Protein AF-A0A3B8M2S7-F1 (afdb_monomer)

Radius of gyration: 24.71 Å; Cα contacts (8 Å, |Δi|>4): 77; chains: 1; bounding box: 54×37×64 Å

Solvent-accessible surface area (backbone atoms only — not comparable to full-atom values): 6661 Å² total; per-residue (Å²): 116,67,64,63,56,51,67,64,58,81,74,82,88,76,54,38,67,45,58,44,64,54,91,80,30,66,63,49,58,59,29,57,77,68,48,55,74,66,56,46,50,52,54,45,49,41,29,55,69,21,66,50,44,70,66,55,54,34,48,54,35,45,52,45,55,48,60,74,42,44,63,60,49,52,54,48,51,55,41,71,75,31,61,66,65,46,49,53,54,49,50,59,49,50,54,59,50,46,56,58,49,50,57,53,50,50,53,50,27,46,77,70,74,64,44,84,130

Nearest PDB structures (foldseek):
  6mtk-assembly1_A-2  TM=8.872E-01  e=8.584E-06  Elizabethkingia anophelis NUHP1
  3tzl-assembly1_A  TM=9.242E-01  e=2.157E-05  Campylobacter jejuni subsp. jejuni NCTC 11168 = ATCC 700819
  3m5w-assembly1_A  TM=9.282E-01  e=2.593E-05  Campylobacter jejuni subsp. jejuni NCTC 11168 = ATCC 700819
  3m5w-assembly1_B  TM=8.789E-01  e=5.095E-05 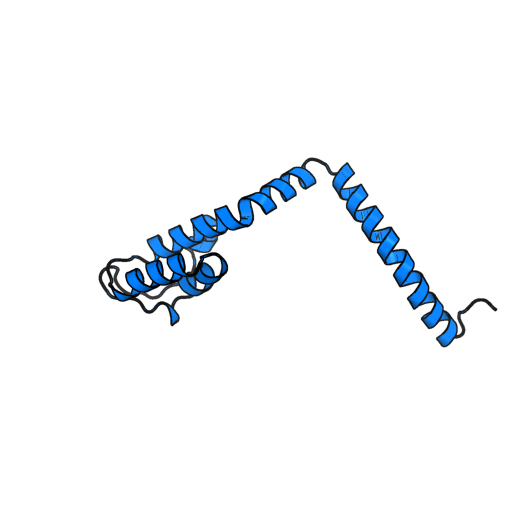 Campylobacter jejuni subsp. jejuni NCTC 11168 = ATCC 700819
  5tew-assembly1_A  TM=8.708E-01  e=7.365E-05  Neisseria gonorrhoeae FA 1090

Secondary structure (DSSP, 8-state):
-HHHHHHT-------SSS---STT-HHHHHHTTTS-HHHHHHHHHHHHHS---HHHHHHHHHHHHHHHTHHHHHHHHHHHH-HHHHHHHHHHHHHHHHHHHHHHHHHHHHHTT-S--

pLDDT: mean 94.92, std 5.66, range [54.41, 98.38]

Foldseek 3Di:
DLLVVLQPQDDDPADQQDAAQLVPDVLSVLQVVQDDPVVNVVVRVDNRRGNHDPNNSSVSSSVSVCVVCVVVVVVVVVCVVPVPVVVVVVVVVVVVVVVVVVVVVQVVCVVVVNHDD

Mean predicted aligned error: 5.01 Å

Sequence (117 aa):
RARKKIMSIKTDSTPVEAPKDPDACSVFDLFKLFANEQEVEELSGRYRAGGLGYGDAKQALFELSQEHFAEARLRREALEADPGRLEEILVAGAERARQKAAEVLGRAKAACGLGAA

Structure (mmCIF, N/CA/C/O backbone):
data_AF-A0A3B8M2S7-F1
#
_entry.id   AF-A0A3B8M2S7-F1
#
loop_
_atom_site.group_PDB
_atom_site.id
_atom_site.type_symbol
_atom_site.label_atom_id
_atom_site.label_alt_id
_atom_site.label_comp_id
_atom_site.label_asym_id
_atom_site.label_entity_id
_atom_site.label_seq_id
_atom_site.pdbx_PDB_ins_code
_atom_site.Cartn_x
_atom_site.Cartn_y
_atom_site.Cartn_z
_atom_site.occupancy
_atom_site.B_iso_or_equiv
_atom_site.auth_seq_id
_atom_site.auth_comp_id
_atom_site.auth_asym_id
_atom_site.auth_atom_id
_atom_site.pdbx_PDB_model_num
ATOM 1 N N . ARG A 1 1 ? 10.887 8.063 3.366 1.00 80.94 1 ARG A N 1
ATOM 2 C CA . ARG A 1 1 ? 11.034 6.6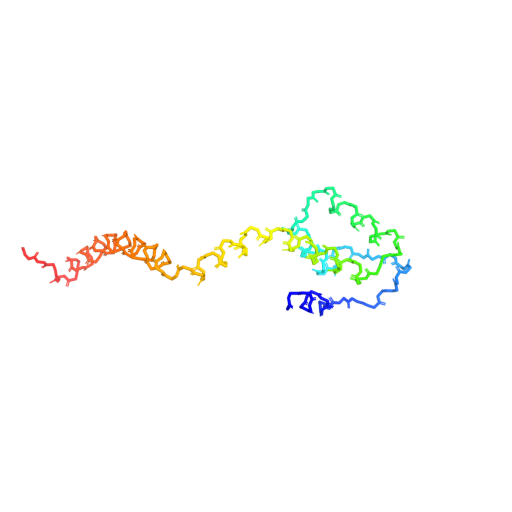63 3.861 1.00 80.94 1 ARG A CA 1
ATOM 3 C C . ARG A 1 1 ? 10.531 5.623 2.848 1.00 80.94 1 ARG A C 1
ATOM 5 O O . ARG A 1 1 ? 11.265 4.675 2.607 1.00 80.94 1 ARG A O 1
ATOM 12 N N . ALA A 1 2 ? 9.352 5.801 2.234 1.00 90.12 2 ALA A N 1
ATOM 13 C CA . ALA A 1 2 ? 8.788 4.863 1.247 1.00 90.12 2 ALA A CA 1
ATOM 14 C C . ALA A 1 2 ? 9.694 4.623 0.022 1.00 90.12 2 ALA A C 1
ATOM 16 O O . ALA A 1 2 ? 10.014 3.475 -0.271 1.00 90.12 2 ALA A O 1
ATOM 17 N N . ARG A 1 3 ? 10.230 5.691 -0.592 1.00 94.94 3 ARG A N 1
ATOM 18 C CA . ARG A 1 3 ? 11.156 5.588 -1.737 1.00 94.94 3 ARG A CA 1
ATOM 19 C C . ARG A 1 3 ? 12.336 4.645 -1.483 1.00 94.94 3 ARG A C 1
ATOM 21 O O . ARG A 1 3 ? 12.607 3.7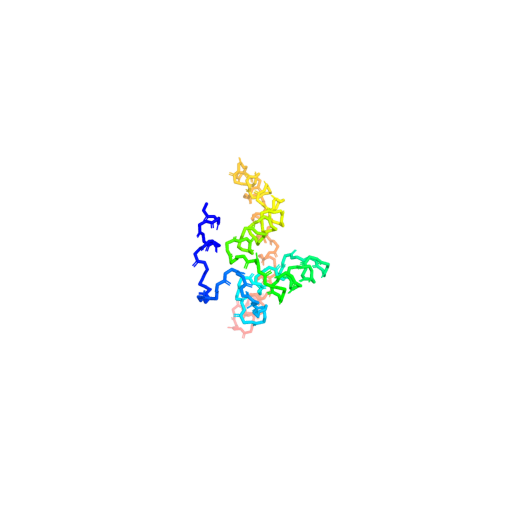72 -2.291 1.00 94.94 3 ARG A O 1
ATOM 28 N N . LYS A 1 4 ? 12.996 4.760 -0.322 1.00 96.69 4 LYS A N 1
ATOM 29 C CA . LYS A 1 4 ? 14.121 3.883 0.057 1.00 96.69 4 LYS A CA 1
ATOM 30 C C . LYS A 1 4 ? 13.710 2.406 0.096 1.00 96.69 4 LYS A C 1
ATOM 32 O O . LYS A 1 4 ? 14.475 1.566 -0.360 1.00 96.69 4 LYS A O 1
ATOM 37 N N . LYS A 1 5 ? 12.516 2.096 0.621 1.00 96.69 5 LYS A N 1
ATOM 38 C CA . LYS A 1 5 ? 12.002 0.718 0.688 1.00 96.69 5 LYS A CA 1
ATOM 39 C C . LYS A 1 5 ? 11.748 0.149 -0.710 1.00 96.69 5 LYS A C 1
ATOM 41 O O . LYS A 1 5 ? 12.210 -0.948 -1.000 1.00 96.69 5 LYS A O 1
ATOM 46 N N . ILE A 1 6 ? 11.092 0.915 -1.580 1.00 96.81 6 ILE A N 1
ATOM 47 C CA . ILE A 1 6 ? 10.810 0.494 -2.960 1.00 96.81 6 ILE A CA 1
ATOM 48 C C . ILE A 1 6 ? 12.109 0.316 -3.757 1.00 96.81 6 ILE A C 1
ATOM 50 O O . ILE A 1 6 ? 12.309 -0.705 -4.410 1.00 96.81 6 ILE A O 1
ATOM 54 N N . MET A 1 7 ? 13.059 1.244 -3.620 1.00 96.69 7 MET A N 1
ATOM 55 C CA . MET A 1 7 ? 14.342 1.143 -4.322 1.00 96.69 7 MET A CA 1
ATOM 56 C C . MET A 1 7 ? 15.165 -0.083 -3.891 1.00 96.69 7 MET A C 1
ATOM 58 O O . MET A 1 7 ? 15.895 -0.649 -4.706 1.00 96.69 7 MET A O 1
ATOM 62 N N . SER A 1 8 ? 14.992 -0.551 -2.648 1.00 96.75 8 SER A N 1
ATOM 63 C CA . SER A 1 8 ? 15.651 -1.754 -2.121 1.00 96.75 8 SER A CA 1
ATOM 64 C C . SER A 1 8 ? 15.019 -3.092 -2.526 1.00 96.75 8 SER A C 1
ATOM 66 O O . SER A 1 8 ? 15.555 -4.131 -2.144 1.00 96.75 8 SER A O 1
ATOM 68 N N . ILE A 1 9 ? 13.907 -3.102 -3.277 1.00 96.50 9 ILE A N 1
ATOM 69 C CA . ILE A 1 9 ? 13.297 -4.355 -3.754 1.00 96.50 9 ILE A CA 1
ATOM 70 C C . ILE A 1 9 ? 14.330 -5.128 -4.582 1.00 96.50 9 ILE A C 1
ATOM 72 O O . ILE A 1 9 ? 14.959 -4.566 -5.482 1.00 96.50 9 ILE A O 1
ATOM 76 N N . LYS A 1 10 ? 14.530 -6.408 -4.259 1.00 95.50 10 LYS A N 1
ATOM 77 C CA . LYS A 1 10 ? 15.462 -7.267 -4.991 1.00 95.50 10 LYS A CA 1
ATOM 78 C C . LYS A 1 10 ? 14.923 -7.530 -6.395 1.00 95.50 10 LYS A C 1
ATOM 80 O O . LYS A 1 10 ? 13.748 -7.834 -6.562 1.00 95.50 10 LYS A O 1
ATOM 85 N N . THR A 1 11 ? 15.803 -7.407 -7.374 1.00 93.56 11 THR A N 1
ATOM 86 C CA . THR A 1 11 ? 15.574 -7.747 -8.779 1.00 93.56 11 THR A CA 1
ATOM 87 C C . THR A 1 11 ? 16.737 -8.614 -9.241 1.00 93.56 11 THR A C 1
ATOM 89 O O . THR A 1 11 ? 17.752 -8.699 -8.542 1.00 93.56 11 THR A O 1
ATOM 92 N N . ASP A 1 12 ? 16.598 -9.275 -10.383 1.00 92.12 12 ASP A N 1
ATOM 93 C CA . ASP A 1 12 ? 17.711 -10.011 -10.975 1.00 92.12 12 ASP A CA 1
ATOM 94 C C . ASP A 1 12 ? 18.765 -9.057 -11.588 1.00 92.12 12 ASP A C 1
ATOM 96 O O . ASP A 1 12 ? 18.699 -7.830 -11.438 1.00 92.12 12 ASP A O 1
ATOM 100 N N . SER A 1 13 ? 19.781 -9.635 -12.233 1.00 91.44 13 SER A N 1
ATOM 101 C CA . SER A 1 13 ? 20.895 -8.915 -12.865 1.00 91.44 13 SER A CA 1
ATOM 102 C C . SER A 1 13 ? 20.736 -8.749 -14.381 1.00 91.44 13 SER A C 1
ATOM 104 O O . SER A 1 13 ? 21.735 -8.593 -15.083 1.00 91.44 13 SER A O 1
ATOM 106 N N . THR A 1 14 ? 19.506 -8.788 -14.899 1.00 92.25 14 THR A N 1
ATOM 107 C CA . THR A 1 14 ? 19.224 -8.587 -16.325 1.00 92.25 14 THR A CA 1
ATOM 108 C C . THR A 1 14 ? 19.666 -7.181 -16.757 1.00 92.25 14 THR A C 1
ATOM 110 O O . THR A 1 14 ? 19.203 -6.197 -16.163 1.00 92.25 14 THR A O 1
ATOM 113 N N . PRO A 1 15 ? 20.538 -7.049 -17.780 1.00 92.56 15 PRO A N 1
ATOM 114 C CA . PRO A 1 15 ? 20.962 -5.755 -18.320 1.00 92.56 15 PRO A CA 1
ATOM 115 C C . PRO A 1 15 ? 19.779 -4.888 -18.761 1.00 92.56 15 PRO A C 1
ATOM 117 O O . PRO A 1 15 ? 18.694 -5.399 -19.038 1.00 92.56 15 PRO A O 1
ATOM 120 N N . VAL A 1 16 ? 19.957 -3.568 -18.837 1.00 92.25 16 VAL A N 1
ATOM 121 C CA . VAL A 1 16 ? 18.868 -2.631 -19.177 1.00 92.25 16 VAL A CA 1
ATOM 122 C C . VAL A 1 16 ? 18.326 -2.912 -20.576 1.00 92.25 16 VAL A C 1
ATOM 124 O O . VAL A 1 16 ? 17.115 -2.988 -20.758 1.00 92.25 16 VAL A O 1
ATOM 127 N N . GLU A 1 17 ? 19.224 -3.142 -21.526 1.00 92.06 17 GLU A N 1
ATOM 128 C CA . GLU A 1 17 ? 18.962 -3.388 -22.944 1.00 92.06 17 GLU A CA 1
ATOM 129 C C . GLU A 1 17 ? 18.239 -4.719 -23.172 1.00 92.06 17 GLU A C 1
ATOM 131 O O . GLU A 1 17 ? 17.493 -4.862 -24.137 1.00 92.06 17 GLU A O 1
ATOM 136 N N . ALA A 1 18 ? 18.436 -5.688 -22.274 1.00 93.19 18 ALA A N 1
ATOM 137 C CA . ALA A 1 18 ? 17.830 -7.003 -22.383 1.00 93.19 18 ALA A CA 1
ATOM 138 C C . ALA A 1 18 ? 16.340 -6.981 -21.971 1.00 93.19 18 ALA A C 1
ATOM 140 O O . ALA A 1 18 ? 15.982 -6.324 -20.977 1.00 93.19 18 ALA A O 1
ATOM 141 N N . PRO A 1 19 ? 15.479 -7.729 -22.691 1.00 94.12 19 PRO A N 1
ATOM 142 C CA . PRO A 1 19 ? 14.105 -7.994 -22.280 1.00 94.12 19 PRO A CA 1
ATOM 143 C C . PRO A 1 19 ? 14.028 -8.561 -20.864 1.00 94.12 19 PRO A C 1
ATOM 145 O O . PRO A 1 19 ? 14.891 -9.329 -20.440 1.00 94.12 19 PRO A O 1
ATOM 148 N N . LYS A 1 20 ? 12.967 -8.200 -20.147 1.00 94.00 20 LYS A N 1
ATOM 149 C CA . LYS A 1 20 ? 12.673 -8.649 -18.784 1.00 94.00 20 LYS A CA 1
ATOM 150 C C . LYS A 1 20 ? 11.344 -9.378 -18.767 1.00 94.00 20 LYS A C 1
ATOM 152 O O . LYS A 1 20 ? 10.434 -9.019 -19.511 1.00 94.00 20 LYS A O 1
ATOM 157 N N . ASP A 1 21 ? 11.232 -10.357 -17.880 1.00 93.75 21 ASP A N 1
ATOM 158 C CA . ASP A 1 21 ? 9.980 -11.060 -17.630 1.00 93.75 21 ASP A CA 1
ATOM 159 C C . ASP A 1 21 ? 9.157 -10.310 -16.561 1.00 93.75 21 ASP A C 1
ATOM 161 O O . ASP A 1 21 ? 9.599 -10.219 -15.408 1.00 93.75 21 ASP A O 1
ATOM 165 N N . PRO A 1 22 ? 7.988 -9.733 -16.912 1.00 92.50 22 PRO A N 1
ATOM 166 C CA . PRO A 1 22 ? 7.103 -9.098 -15.939 1.00 92.50 22 PRO A CA 1
ATOM 167 C C . PRO A 1 22 ? 6.590 -10.083 -14.880 1.00 92.50 22 PRO A C 1
ATOM 169 O O . PRO A 1 22 ? 6.417 -9.687 -13.728 1.00 92.50 22 PRO A O 1
ATOM 172 N N . ASP A 1 23 ? 6.391 -11.354 -15.240 1.00 91.94 23 ASP A N 1
ATOM 173 C CA . ASP A 1 23 ? 5.787 -12.368 -14.365 1.00 91.94 23 ASP A CA 1
ATOM 174 C C . ASP A 1 23 ? 6.787 -12.928 -13.339 1.00 91.94 23 ASP A C 1
ATOM 176 O O . ASP A 1 23 ? 6.393 -13.478 -12.312 1.00 91.94 23 ASP A O 1
ATOM 180 N N . ALA A 1 24 ? 8.088 -12.724 -13.566 1.00 92.25 24 ALA A N 1
ATOM 181 C CA . ALA A 1 24 ? 9.153 -13.060 -12.622 1.00 92.25 24 ALA A CA 1
ATOM 182 C C . ALA A 1 24 ? 9.601 -11.866 -11.749 1.00 92.25 24 ALA A C 1
ATOM 184 O O . ALA A 1 24 ? 10.533 -11.992 -10.949 1.00 92.25 24 ALA A O 1
ATOM 185 N N . CYS A 1 25 ? 8.982 -10.686 -11.895 1.00 94.31 25 CYS A N 1
ATOM 186 C CA . CYS A 1 25 ? 9.446 -9.454 -11.261 1.00 94.31 25 CYS A CA 1
ATOM 187 C C . CYS A 1 25 ? 8.518 -8.972 -10.136 1.00 94.31 25 CYS A C 1
ATOM 189 O O . CYS A 1 25 ? 7.478 -8.365 -10.381 1.00 94.31 25 CYS A O 1
ATOM 191 N N . SER A 1 26 ? 8.970 -9.065 -8.880 1.00 95.88 26 SER A N 1
ATOM 192 C CA . SER A 1 26 ? 8.183 -8.583 -7.729 1.00 95.88 26 SER A CA 1
ATOM 193 C C . SER A 1 26 ? 7.881 -7.077 -7.752 1.00 95.88 26 SER A C 1
ATOM 195 O O . SER A 1 26 ? 6.922 -6.630 -7.127 1.00 95.88 26 SER A O 1
ATOM 197 N N . VAL A 1 27 ? 8.688 -6.266 -8.451 1.00 96.94 27 VAL A N 1
ATOM 198 C CA . VAL A 1 27 ? 8.381 -4.835 -8.653 1.00 96.94 27 VAL A CA 1
ATOM 199 C C . VAL A 1 27 ? 7.132 -4.687 -9.519 1.00 96.94 27 VAL A C 1
ATOM 201 O O . VAL A 1 27 ? 6.274 -3.865 -9.207 1.00 96.94 27 VAL A O 1
ATOM 204 N N . PHE A 1 28 ? 7.016 -5.504 -10.567 1.00 96.75 28 PHE A N 1
ATOM 205 C CA . PHE A 1 28 ? 5.864 -5.511 -11.459 1.00 96.75 28 PHE A CA 1
ATOM 206 C C . PHE A 1 28 ? 4.614 -6.066 -10.760 1.00 96.75 28 PHE A C 1
ATOM 208 O O . PHE A 1 28 ? 3.529 -5.510 -10.910 1.00 96.75 28 PHE A O 1
ATOM 215 N N . ASP A 1 29 ? 4.761 -7.083 -9.905 1.00 97.00 29 ASP A N 1
ATOM 216 C CA . ASP A 1 29 ? 3.657 -7.571 -9.065 1.00 97.00 29 ASP A CA 1
ATOM 217 C C . ASP A 1 29 ? 3.069 -6.491 -8.163 1.00 97.00 29 ASP A C 1
ATOM 219 O O . ASP A 1 29 ? 1.853 -6.335 -8.094 1.00 97.00 29 ASP A O 1
ATOM 223 N N . LEU A 1 30 ? 3.927 -5.712 -7.505 1.00 97.31 30 LEU A N 1
ATOM 224 C CA . LEU A 1 30 ? 3.481 -4.601 -6.668 1.00 97.31 30 LEU A CA 1
ATOM 225 C C . LEU A 1 30 ? 2.895 -3.456 -7.495 1.00 97.31 30 LEU A C 1
ATOM 227 O O . LEU A 1 30 ? 1.955 -2.811 -7.044 1.00 97.31 30 LEU A O 1
ATOM 231 N N . PHE A 1 31 ? 3.427 -3.207 -8.692 1.00 97.69 31 PHE A N 1
ATOM 232 C CA . PHE A 1 31 ? 2.914 -2.184 -9.603 1.00 97.69 31 PHE A CA 1
ATOM 233 C C . PHE A 1 31 ? 1.459 -2.461 -10.000 1.00 97.69 31 PHE A C 1
ATOM 235 O O . PHE A 1 31 ? 0.621 -1.568 -9.887 1.00 97.69 31 PHE A O 1
ATOM 242 N N . LYS A 1 32 ? 1.131 -3.717 -10.339 1.00 97.44 32 LYS A N 1
ATOM 243 C CA . LYS A 1 32 ? -0.235 -4.161 -10.683 1.00 97.44 32 LYS A CA 1
ATOM 244 C C . LYS A 1 32 ? -1.280 -3.894 -9.591 1.00 97.44 32 LYS A C 1
ATOM 246 O O . LYS A 1 32 ? -2.463 -3.852 -9.894 1.00 97.44 32 LYS A O 1
ATOM 251 N N . LEU A 1 33 ? -0.874 -3.735 -8.328 1.00 96.81 33 LEU A N 1
ATOM 252 C CA . LEU A 1 33 ? -1.807 -3.445 -7.231 1.00 96.81 33 LEU A CA 1
ATOM 253 C C . LEU A 1 33 ? -2.326 -2.002 -7.247 1.00 96.81 33 LEU A C 1
ATOM 255 O O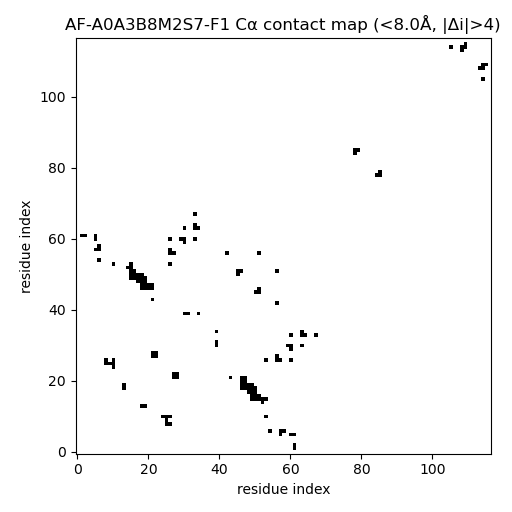 . LEU A 1 33 ? -3.337 -1.719 -6.606 1.00 96.81 33 LEU A O 1
ATOM 259 N N . PHE A 1 34 ? -1.617 -1.095 -7.921 1.00 96.00 34 PHE A N 1
ATOM 260 C CA . PHE A 1 34 ? -1.938 0.334 -7.952 1.00 96.00 34 PHE A CA 1
ATOM 261 C C . PHE A 1 34 ? -2.297 0.826 -9.352 1.00 96.00 34 PHE A C 1
ATOM 263 O O . PHE A 1 34 ? -3.076 1.765 -9.473 1.00 96.00 34 PHE A O 1
ATOM 270 N N . ALA A 1 35 ? -1.707 0.213 -10.376 1.00 97.00 35 ALA A N 1
ATOM 271 C CA . ALA A 1 35 ? -1.857 0.606 -11.764 1.00 97.00 35 ALA A CA 1
ATOM 272 C C . ALA A 1 35 ? -3.192 0.148 -12.368 1.00 97.00 35 ALA A C 1
ATOM 274 O O . ALA A 1 35 ? -3.745 -0.888 -11.989 1.00 97.00 35 ALA A O 1
ATOM 275 N N . ASN A 1 36 ? -3.684 0.904 -13.345 1.00 97.12 36 ASN A N 1
ATOM 276 C CA . ASN A 1 36 ? -4.804 0.500 -14.188 1.00 97.12 36 ASN A CA 1
ATOM 277 C C . ASN A 1 36 ? -4.353 -0.455 -15.315 1.00 97.12 36 ASN A C 1
ATOM 279 O O . ASN A 1 36 ? -3.161 -0.663 -15.541 1.00 97.12 36 ASN A O 1
ATOM 283 N N . GLU A 1 37 ? -5.308 -1.039 -16.043 1.00 96.75 37 GLU A N 1
ATOM 284 C CA . GLU A 1 37 ? -5.022 -2.022 -17.102 1.00 96.75 37 GLU A CA 1
ATOM 285 C C . GLU A 1 37 ? -4.088 -1.482 -18.197 1.00 96.75 37 GLU A C 1
ATOM 287 O O . GLU A 1 37 ? -3.190 -2.197 -18.640 1.00 96.75 37 GLU A O 1
ATOM 292 N N . GLN A 1 38 ? -4.247 -0.212 -18.586 1.00 97.31 38 GLN A N 1
ATOM 293 C CA . GLN A 1 38 ? -3.424 0.422 -19.621 1.00 97.31 38 GLN A CA 1
ATOM 294 C C . GLN A 1 38 ? -1.981 0.615 -19.144 1.00 97.31 38 GLN A C 1
ATOM 296 O O . GLN A 1 38 ? -1.041 0.291 -19.863 1.00 97.31 38 GLN A O 1
ATOM 301 N N . GLU A 1 39 ? -1.793 1.085 -17.911 1.00 96.62 39 GLU A N 1
ATOM 302 C CA . GLU A 1 39 ? -0.471 1.259 -17.296 1.00 96.62 39 GLU A CA 1
ATOM 303 C C . GLU A 1 39 ? 0.256 -0.082 -17.117 1.00 96.62 39 GLU A C 1
ATOM 305 O O . GLU A 1 39 ? 1.472 -0.175 -17.313 1.00 96.62 39 GLU A O 1
ATOM 310 N N . VAL A 1 40 ? -0.483 -1.138 -16.757 1.00 97.12 40 VAL A N 1
ATOM 311 C CA . VAL A 1 40 ? 0.050 -2.503 -16.657 1.00 97.12 40 VAL A CA 1
ATOM 312 C C . VAL A 1 40 ? 0.504 -3.004 -18.025 1.00 97.12 40 VAL A C 1
ATOM 314 O O . VAL A 1 40 ? 1.610 -3.541 -18.132 1.00 97.12 40 VAL A O 1
ATOM 317 N N . GLU A 1 41 ? -0.308 -2.818 -19.067 1.00 96.94 41 GLU A N 1
ATOM 318 C CA . GLU A 1 41 ? 0.043 -3.210 -20.433 1.00 96.94 41 GLU A CA 1
ATOM 319 C C . GLU A 1 41 ? 1.258 -2.430 -20.950 1.00 96.94 41 GLU A C 1
ATOM 321 O O . GLU A 1 41 ? 2.199 -3.035 -21.471 1.00 96.94 41 GLU A O 1
ATOM 326 N N . GLU A 1 42 ? 1.298 -1.114 -20.731 1.00 96.19 42 GLU A N 1
ATOM 327 C CA . GLU A 1 42 ? 2.407 -0.256 -21.148 1.00 96.19 42 GLU A CA 1
ATOM 328 C C . GLU A 1 42 ? 3.721 -0.683 -20.485 1.00 96.19 42 GLU A C 1
ATOM 330 O O . GLU A 1 42 ? 4.724 -0.934 -21.166 1.00 96.19 42 GLU A O 1
ATOM 335 N N . LEU A 1 43 ? 3.731 -0.814 -19.153 1.00 95.00 43 LEU A N 1
ATOM 336 C CA . LEU A 1 43 ? 4.938 -1.210 -18.438 1.00 95.00 43 LEU A CA 1
ATOM 337 C C . LEU A 1 43 ? 5.350 -2.636 -18.819 1.00 95.00 43 LEU A C 1
ATOM 339 O O . LEU A 1 43 ? 6.535 -2.894 -19.035 1.00 95.00 43 LEU A O 1
ATOM 343 N N . SER A 1 44 ? 4.391 -3.550 -18.981 1.00 96.06 44 SER A N 1
ATOM 344 C CA . SER A 1 44 ? 4.662 -4.915 -19.435 1.00 96.06 44 SER A CA 1
ATOM 345 C C . SER A 1 44 ? 5.281 -4.951 -20.834 1.00 96.06 44 SER A C 1
ATOM 347 O O . SER A 1 44 ? 6.224 -5.714 -21.065 1.00 96.06 44 SER A O 1
ATOM 349 N N . GLY A 1 45 ? 4.792 -4.122 -21.758 1.00 95.56 45 GLY A N 1
ATOM 350 C CA . GLY A 1 45 ? 5.353 -3.968 -23.097 1.00 95.56 45 GLY A CA 1
ATOM 351 C C . GLY A 1 45 ? 6.794 -3.466 -23.047 1.00 95.56 45 GLY A C 1
ATOM 352 O O . GLY A 1 45 ? 7.672 -4.049 -23.682 1.00 95.56 45 GLY A O 1
ATOM 353 N N . ARG A 1 46 ? 7.072 -2.459 -22.210 1.00 94.56 46 ARG A N 1
ATOM 354 C CA . ARG A 1 46 ? 8.427 -1.916 -22.003 1.00 94.56 46 ARG A CA 1
ATOM 355 C C . ARG A 1 46 ? 9.391 -2.931 -21.384 1.00 94.56 46 ARG A C 1
ATOM 357 O O . ARG A 1 46 ? 10.559 -2.961 -21.760 1.00 94.56 46 ARG A O 1
ATOM 364 N N . TYR A 1 47 ? 8.916 -3.786 -20.478 1.00 94.44 47 TYR A N 1
ATOM 365 C CA . TYR A 1 47 ? 9.701 -4.910 -19.953 1.00 94.44 47 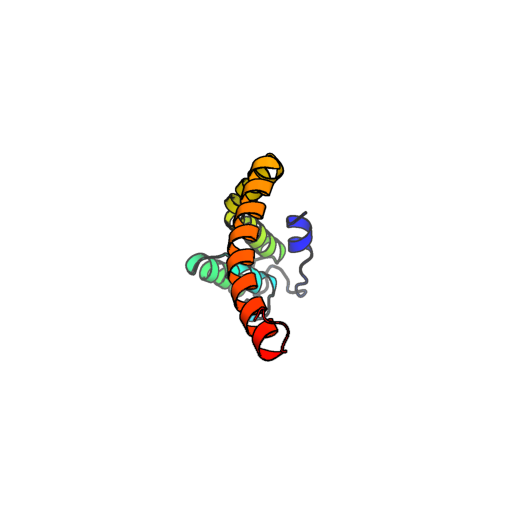TYR A CA 1
ATOM 366 C C . TYR A 1 47 ? 10.117 -5.867 -21.079 1.00 94.44 47 TYR A C 1
ATOM 368 O O . TYR A 1 47 ? 11.299 -6.184 -21.213 1.00 94.44 47 TYR A O 1
ATOM 376 N N . ARG A 1 48 ? 9.161 -6.288 -21.916 1.00 94.56 48 ARG A N 1
ATOM 377 C CA . ARG A 1 48 ? 9.396 -7.258 -23.000 1.00 94.56 48 ARG A CA 1
ATOM 378 C C . ARG A 1 48 ? 10.209 -6.683 -24.163 1.00 94.56 48 ARG A C 1
ATOM 380 O O . ARG A 1 48 ? 10.939 -7.429 -24.806 1.00 94.56 48 ARG A O 1
ATOM 387 N N . ALA A 1 49 ? 10.107 -5.380 -24.425 1.00 93.62 49 ALA A N 1
ATOM 388 C CA . ALA A 1 49 ? 10.860 -4.707 -25.484 1.00 93.62 49 ALA A CA 1
ATOM 389 C C . ALA A 1 49 ? 12.362 -4.560 -25.168 1.00 93.62 49 ALA A C 1
ATOM 391 O O . ALA A 1 49 ? 13.167 -4.443 -26.089 1.00 93.62 49 ALA A O 1
ATOM 392 N N . GLY A 1 50 ? 12.742 -4.583 -23.885 1.00 88.38 50 GLY A N 1
ATOM 393 C CA . GLY A 1 50 ? 14.088 -4.209 -23.450 1.00 88.38 50 GLY A CA 1
ATOM 394 C C . GLY A 1 50 ? 14.289 -2.687 -23.420 1.00 88.38 50 GLY A C 1
ATOM 395 O O . GLY A 1 50 ? 13.438 -1.910 -23.849 1.00 88.38 50 GLY A O 1
ATOM 396 N N . GLY A 1 51 ? 15.401 -2.237 -22.838 1.00 87.19 51 GLY A N 1
ATOM 397 C CA . GLY A 1 51 ? 15.716 -0.813 -22.654 1.00 87.19 51 GLY A CA 1
ATOM 398 C C . GLY A 1 51 ? 15.123 -0.175 -21.391 1.00 87.19 51 GLY A C 1
ATOM 399 O O . GLY A 1 51 ? 15.351 1.005 -21.140 1.00 87.19 51 GLY A O 1
ATOM 400 N N . LEU A 1 52 ? 14.391 -0.940 -20.574 1.00 91.00 52 LEU A N 1
ATOM 401 C CA . LEU A 1 52 ? 13.868 -0.497 -19.281 1.00 91.00 52 LEU A CA 1
ATOM 402 C C . LEU A 1 52 ? 14.752 -1.001 -18.134 1.00 91.00 52 LEU A C 1
ATOM 404 O O . LEU A 1 52 ? 14.972 -2.210 -17.989 1.00 91.00 52 LEU A O 1
ATOM 408 N N . GLY A 1 53 ? 15.220 -0.094 -17.277 1.00 92.69 53 GLY A N 1
ATOM 409 C CA . GLY A 1 53 ? 15.905 -0.461 -16.044 1.00 92.69 53 GLY A CA 1
ATOM 410 C C . GLY A 1 53 ? 14.923 -0.804 -14.921 1.00 92.69 53 GLY A C 1
ATOM 411 O O . GLY A 1 53 ? 13.851 -0.214 -14.799 1.00 92.69 53 GLY A O 1
ATOM 412 N N . TYR A 1 54 ? 15.318 -1.695 -14.003 1.00 94.38 54 TYR A N 1
ATOM 413 C CA . TYR A 1 54 ? 14.533 -1.932 -12.781 1.00 94.38 54 TYR A CA 1
ATOM 414 C C . TYR A 1 54 ? 14.382 -0.669 -11.921 1.00 94.38 54 TYR A C 1
ATOM 416 O O . TYR A 1 54 ? 13.421 -0.558 -11.163 1.00 94.38 54 TYR A O 1
ATOM 424 N N . GLY A 1 55 ? 15.319 0.281 -12.023 1.00 94.56 55 GLY A N 1
ATOM 425 C CA . GLY A 1 55 ? 15.214 1.589 -11.375 1.00 94.56 55 GLY A CA 1
ATOM 426 C C . GLY A 1 55 ? 14.005 2.388 -11.862 1.00 94.56 55 GLY A C 1
ATOM 427 O O . GLY A 1 55 ? 13.289 2.952 -11.038 1.00 94.56 55 GLY A O 1
ATOM 428 N N . ASP A 1 56 ? 13.730 2.354 -13.166 1.00 94.19 56 ASP A N 1
ATOM 429 C CA . ASP A 1 56 ? 12.595 3.054 -13.774 1.00 94.19 56 ASP A CA 1
ATOM 430 C C . ASP A 1 56 ? 11.273 2.422 -13.337 1.00 94.19 56 ASP A C 1
ATOM 432 O O . ASP A 1 56 ? 10.368 3.118 -12.884 1.00 94.19 56 ASP A O 1
ATOM 436 N N . ALA A 1 57 ? 11.191 1.088 -13.359 1.00 95.62 57 ALA A N 1
ATOM 437 C CA . ALA A 1 57 ? 10.015 0.366 -12.873 1.00 95.62 57 ALA A CA 1
ATOM 438 C C . ALA A 1 57 ? 9.742 0.630 -11.379 1.00 95.62 57 ALA A C 1
ATOM 440 O O . ALA A 1 57 ? 8.602 0.835 -10.963 1.00 95.62 57 ALA A O 1
ATOM 441 N N . LYS A 1 58 ? 10.798 0.684 -10.556 1.00 97.38 58 LYS A N 1
ATOM 442 C CA . LYS A 1 58 ? 10.701 1.050 -9.133 1.00 97.38 58 LYS A CA 1
ATOM 443 C C . LYS A 1 58 ? 10.269 2.502 -8.938 1.00 97.38 58 LYS A C 1
ATOM 445 O O . LYS A 1 58 ? 9.574 2.796 -7.966 1.00 97.38 58 LYS A O 1
ATOM 450 N N . GLN A 1 59 ? 10.690 3.409 -9.816 1.00 97.31 59 GLN A N 1
ATOM 451 C CA . GLN A 1 59 ? 10.272 4.807 -9.771 1.00 97.31 59 GLN A CA 1
ATOM 452 C C . GLN A 1 59 ? 8.785 4.942 -10.129 1.00 97.31 59 GLN A C 1
ATOM 454 O O . GLN A 1 59 ? 8.060 5.575 -9.366 1.00 97.31 59 GLN A O 1
ATOM 459 N N . ALA A 1 60 ? 8.320 4.253 -11.175 1.00 96.25 60 ALA A N 1
ATOM 460 C CA . ALA A 1 60 ? 6.907 4.214 -11.552 1.00 96.25 60 ALA A CA 1
ATOM 461 C C . ALA A 1 60 ? 6.026 3.652 -10.418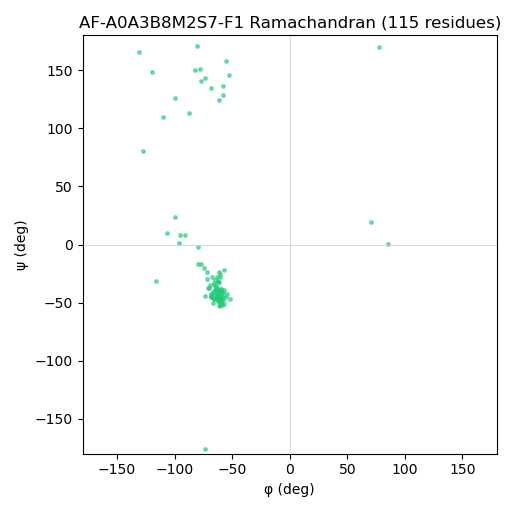 1.00 96.25 60 ALA A C 1
ATOM 463 O O . ALA A 1 60 ? 5.041 4.269 -10.021 1.00 96.25 60 ALA A O 1
ATOM 464 N N . LEU A 1 61 ? 6.440 2.536 -9.800 1.00 97.62 61 LEU A N 1
ATOM 465 C CA . LEU A 1 61 ? 5.777 1.989 -8.608 1.00 97.62 61 LEU A CA 1
ATOM 466 C C . LEU A 1 61 ? 5.733 3.001 -7.451 1.00 97.62 61 LEU A C 1
ATOM 468 O O . LEU A 1 61 ? 4.727 3.110 -6.749 1.00 97.62 61 LEU A O 1
ATOM 472 N N . PHE A 1 62 ? 6.826 3.731 -7.216 1.00 97.69 62 PHE A N 1
ATOM 473 C CA . PHE A 1 62 ? 6.861 4.739 -6.162 1.00 97.69 62 PHE A CA 1
ATOM 474 C C . PHE A 1 62 ? 5.839 5.846 -6.416 1.00 97.69 62 PHE A C 1
ATOM 476 O O . PHE A 1 62 ? 5.083 6.162 -5.502 1.00 97.69 62 PHE A O 1
ATOM 483 N N . GLU A 1 63 ? 5.785 6.390 -7.625 1.00 96.81 63 GLU A N 1
ATOM 484 C CA . GLU A 1 63 ? 4.857 7.463 -7.995 1.00 96.81 63 GLU A CA 1
ATOM 485 C C . GLU A 1 63 ? 3.397 7.030 -7.839 1.00 96.81 63 GLU A C 1
ATOM 487 O O . GLU A 1 63 ? 2.663 7.667 -7.082 1.00 96.81 63 GLU A O 1
ATOM 492 N N . LEU A 1 64 ? 3.021 5.877 -8.397 1.00 96.81 64 LEU A N 1
ATOM 493 C CA . LEU A 1 64 ? 1.671 5.319 -8.258 1.00 96.81 64 LEU A CA 1
ATOM 494 C C . LEU A 1 64 ? 1.283 5.060 -6.799 1.00 96.81 64 LEU A C 1
ATOM 496 O O . LEU A 1 64 ? 0.197 5.430 -6.356 1.00 96.81 64 LEU A O 1
ATOM 500 N N . SER A 1 65 ? 2.188 4.489 -5.997 1.00 96.44 65 SER A N 1
ATOM 501 C CA . SER A 1 65 ? 1.920 4.272 -4.568 1.00 96.44 65 SER A CA 1
ATOM 502 C C . SER A 1 65 ? 1.752 5.590 -3.796 1.00 96.44 65 SER A C 1
ATOM 504 O O . SER A 1 65 ? 1.036 5.664 -2.790 1.00 96.44 65 SER A O 1
ATOM 506 N N . GLN A 1 66 ? 2.426 6.654 -4.238 1.00 96.25 66 GLN A N 1
ATOM 507 C CA . GLN A 1 66 ? 2.276 7.972 -3.646 1.00 96.25 66 GLN A CA 1
ATOM 508 C C . GLN A 1 66 ? 0.931 8.576 -4.041 1.00 96.25 66 GLN A C 1
ATOM 510 O O . GLN A 1 66 ? 0.239 9.073 -3.160 1.00 96.25 66 GLN A O 1
ATOM 515 N N . GLU A 1 67 ? 0.519 8.485 -5.295 1.00 96.44 67 GLU A N 1
ATOM 516 C CA . GLU A 1 67 ? -0.794 8.968 -5.715 1.00 96.44 67 GLU A CA 1
ATOM 517 C C . GLU A 1 67 ? -1.928 8.231 -4.989 1.00 96.44 67 GLU A C 1
ATOM 519 O O . GLU A 1 67 ? -2.723 8.860 -4.290 1.00 96.44 67 GLU A O 1
ATOM 524 N N . HIS A 1 68 ? -1.917 6.896 -5.025 1.00 96.31 68 HIS A N 1
ATOM 525 C CA . HIS A 1 68 ? -2.965 6.055 -4.443 1.00 96.31 68 HIS A CA 1
ATOM 526 C C . HIS A 1 68 ? -3.230 6.356 -2.957 1.00 96.31 68 HIS A C 1
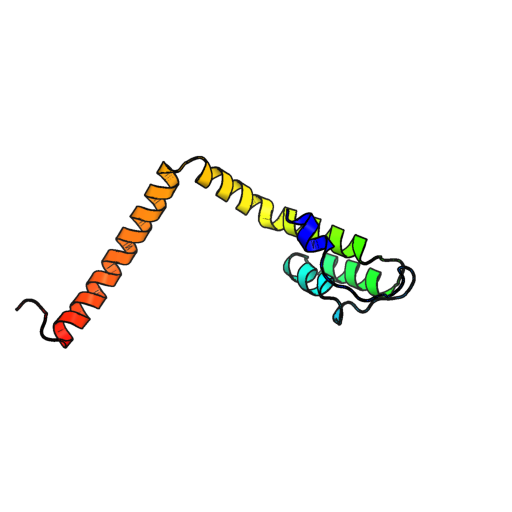ATOM 528 O O . HIS A 1 68 ? -4.369 6.437 -2.505 1.00 96.31 68 HIS A O 1
ATOM 534 N N . PHE A 1 69 ? -2.168 6.555 -2.171 1.00 96.44 69 PHE A N 1
ATOM 535 C CA . PHE A 1 69 ? -2.278 6.811 -0.733 1.00 96.44 69 PHE A CA 1
ATOM 536 C C . PHE A 1 69 ? -2.267 8.303 -0.360 1.00 96.44 69 PHE A C 1
ATOM 538 O O . PHE A 1 69 ? -2.171 8.620 0.830 1.00 96.44 69 PHE A O 1
ATOM 545 N N . ALA A 1 70 ? -2.323 9.230 -1.323 1.00 96.62 70 ALA A N 1
ATOM 546 C CA . ALA A 1 70 ? -2.265 10.666 -1.045 1.00 96.62 70 ALA A CA 1
ATOM 547 C C . ALA A 1 70 ? -3.400 11.106 -0.110 1.00 96.62 70 ALA A C 1
ATOM 549 O O . ALA A 1 70 ? -3.140 11.672 0.953 1.00 96.62 70 ALA A O 1
ATOM 550 N N . GLU A 1 71 ? -4.640 10.753 -0.448 1.00 97.56 71 GLU A N 1
ATOM 551 C CA . GLU A 1 71 ? -5.809 11.104 0.358 1.00 97.56 71 GLU A CA 1
ATOM 552 C C . GLU A 1 71 ? -5.765 10.460 1.751 1.00 97.56 71 GLU A C 1
ATOM 554 O O . GLU A 1 71 ? -5.992 11.126 2.762 1.00 97.56 71 GLU A O 1
ATOM 559 N N . ALA A 1 72 ? -5.422 9.171 1.830 1.00 97.44 72 ALA A N 1
ATOM 560 C CA . ALA A 1 72 ? -5.325 8.462 3.103 1.00 97.44 72 ALA A CA 1
ATOM 561 C C . ALA A 1 72 ? -4.283 9.099 4.040 1.00 97.44 72 ALA A C 1
ATOM 563 O O . ALA A 1 72 ? -4.518 9.201 5.246 1.00 97.44 72 ALA A O 1
ATOM 564 N N . ARG A 1 73 ? -3.149 9.568 3.500 1.00 96.62 73 ARG A N 1
ATOM 565 C CA . ARG A 1 73 ? -2.130 10.275 4.288 1.00 96.62 73 ARG A CA 1
ATOM 566 C C . ARG A 1 73 ? -2.616 11.633 4.775 1.00 96.62 73 ARG A C 1
ATOM 568 O O . ARG A 1 73 ? -2.420 11.913 5.952 1.00 96.62 73 ARG A O 1
ATOM 575 N N . LEU A 1 74 ? -3.305 12.405 3.933 1.00 97.19 74 LEU A N 1
ATOM 576 C CA . LEU A 1 74 ? -3.916 13.676 4.339 1.00 97.19 74 LEU A CA 1
ATOM 577 C C . LEU A 1 74 ? -4.946 13.477 5.458 1.00 97.19 74 LEU A C 1
ATOM 579 O O . LEU A 1 74 ? -4.919 14.183 6.463 1.00 97.19 74 LEU A O 1
ATOM 583 N N . ARG A 1 75 ? -5.822 12.471 5.331 1.00 97.50 75 ARG A N 1
ATOM 584 C CA . ARG A 1 75 ? -6.805 12.129 6.373 1.00 97.50 75 ARG A CA 1
ATOM 585 C C . ARG A 1 75 ? -6.128 11.707 7.677 1.00 97.50 75 ARG A C 1
ATOM 587 O O . ARG A 1 75 ? -6.561 12.124 8.746 1.00 97.50 75 ARG A O 1
ATOM 594 N N . ARG A 1 76 ? -5.064 10.902 7.596 1.00 97.38 76 ARG A N 1
ATOM 595 C CA . ARG A 1 76 ? -4.270 10.503 8.766 1.00 97.38 76 ARG A CA 1
ATOM 596 C C . ARG A 1 76 ? -3.639 11.715 9.446 1.00 97.38 76 ARG A C 1
ATOM 598 O O . ARG A 1 76 ? -3.759 11.840 10.653 1.00 97.38 76 ARG A O 1
ATOM 605 N N . GLU A 1 77 ? -3.004 12.601 8.685 1.00 97.31 77 GLU A N 1
ATOM 606 C CA . GLU A 1 77 ? -2.381 13.821 9.213 1.00 97.31 77 GLU A CA 1
ATOM 607 C C . GLU A 1 77 ? -3.413 14.738 9.881 1.00 97.31 77 GLU A C 1
ATOM 609 O O . GLU A 1 77 ? -3.157 15.252 10.966 1.00 97.31 77 GLU A O 1
ATOM 614 N N . ALA A 1 78 ? -4.606 14.874 9.295 1.00 97.06 78 ALA A N 1
ATOM 615 C CA . ALA A 1 78 ? -5.699 15.632 9.900 1.00 97.06 78 ALA A CA 1
ATOM 616 C C . ALA A 1 78 ? -6.174 15.027 11.236 1.00 97.06 78 ALA A C 1
ATOM 618 O O . ALA A 1 78 ? -6.450 15.768 12.173 1.00 97.06 78 ALA A O 1
ATOM 619 N N . LEU A 1 79 ? -6.250 13.694 11.340 1.00 97.56 79 LEU A N 1
ATOM 620 C CA . LEU A 1 79 ? -6.597 13.003 12.590 1.00 97.56 79 LEU A CA 1
ATOM 621 C C . LEU A 1 79 ? -5.472 13.079 13.633 1.00 97.56 79 LEU A C 1
ATOM 623 O O . LEU A 1 79 ? -5.748 13.219 14.818 1.00 97.56 79 LEU A O 1
ATOM 627 N N . GLU A 1 80 ? -4.209 13.000 13.211 1.00 97.00 80 GLU A N 1
ATOM 628 C CA . GLU A 1 80 ? -3.047 13.157 14.098 1.00 97.00 80 GLU A CA 1
ATOM 629 C C . GLU A 1 80 ? -2.954 14.584 14.666 1.00 97.00 80 GLU A C 1
ATOM 631 O O . GLU A 1 80 ? -2.528 14.763 15.806 1.00 97.00 80 GLU A O 1
ATOM 636 N N . ALA A 1 81 ? -3.374 15.590 13.893 1.00 97.94 81 ALA A N 1
ATOM 637 C CA . ALA A 1 81 ? -3.409 16.988 14.315 1.00 97.94 81 ALA A CA 1
ATOM 638 C C . ALA A 1 81 ? -4.587 17.329 15.248 1.00 97.94 81 ALA A C 1
ATOM 640 O O . ALA A 1 81 ? -4.537 18.356 15.925 1.00 97.94 81 ALA A O 1
ATOM 641 N N . ASP A 1 82 ? -5.620 16.482 15.306 1.00 97.44 82 ASP A N 1
ATOM 642 C CA . ASP A 1 82 ? -6.810 16.671 16.141 1.00 97.44 82 ASP A CA 1
ATOM 643 C C . ASP A 1 82 ? -7.089 15.430 17.018 1.00 97.44 82 ASP A C 1
ATOM 645 O O . ASP A 1 82 ? -7.953 14.599 16.705 1.00 97.44 82 ASP A O 1
ATOM 649 N N . PRO A 1 83 ? -6.367 15.287 18.149 1.00 96.56 83 PRO A N 1
ATOM 650 C CA . PRO A 1 83 ? -6.571 14.178 19.076 1.00 96.56 83 PRO A CA 1
ATOM 651 C C . PRO A 1 83 ? -7.983 14.120 19.672 1.00 96.56 83 PRO A C 1
ATOM 653 O O . PRO A 1 83 ? -8.441 13.034 20.019 1.00 96.56 83 PRO A O 1
ATOM 656 N N . GLY A 1 84 ? -8.676 15.261 19.788 1.00 98.00 84 GLY A N 1
ATOM 657 C CA . GLY A 1 84 ? -10.042 15.321 20.315 1.00 98.00 84 GLY A CA 1
ATOM 658 C C . GLY A 1 84 ? -11.020 14.614 19.385 1.00 98.00 84 GLY A C 1
ATOM 659 O O . GLY A 1 84 ? -11.723 13.694 19.803 1.00 98.00 84 GLY A O 1
ATOM 660 N N . ARG A 1 85 ? -10.975 14.950 18.093 1.00 96.56 85 ARG A N 1
ATOM 661 C CA . ARG A 1 85 ? -11.756 14.252 17.067 1.00 96.56 85 ARG A CA 1
ATOM 662 C C . ARG A 1 85 ? -11.419 12.765 16.986 1.00 96.56 85 ARG A C 1
ATOM 664 O O . ARG A 1 85 ? -12.308 11.945 16.754 1.00 96.56 85 ARG A O 1
ATOM 671 N N . LEU A 1 86 ? -10.145 12.400 17.142 1.00 97.62 86 LEU A N 1
ATOM 672 C CA . LEU A 1 86 ? -9.745 10.994 17.171 1.00 97.62 86 LEU A CA 1
ATOM 673 C C . LEU A 1 86 ? -10.394 10.256 18.353 1.00 97.62 86 LEU A C 1
ATOM 675 O O . LEU A 1 86 ? -10.958 9.180 18.153 1.00 97.62 86 LEU A O 1
ATOM 679 N N . GLU A 1 87 ? -10.363 10.840 19.551 1.00 97.94 87 GLU A N 1
ATOM 680 C CA . GLU A 1 87 ? -10.983 10.265 20.749 1.00 97.94 87 GLU A CA 1
ATOM 681 C C . GLU A 1 87 ? -12.501 10.123 20.590 1.00 97.94 87 GLU A C 1
ATOM 683 O O . GLU A 1 87 ? -13.048 9.058 20.870 1.00 97.94 87 GLU A O 1
ATOM 688 N N . GLU A 1 88 ? -13.187 11.134 20.052 1.00 98.06 88 GLU A N 1
ATOM 689 C CA . GLU A 1 88 ? -14.628 11.067 19.770 1.00 98.06 88 GLU A CA 1
ATOM 690 C C . GLU A 1 88 ? -14.988 9.871 18.873 1.00 98.06 88 GLU A C 1
ATOM 692 O O . GLU A 1 88 ? -15.930 9.123 19.159 1.00 98.06 88 GLU A O 1
ATOM 697 N N . ILE A 1 89 ? -14.209 9.643 17.807 1.00 97.94 89 ILE A N 1
ATOM 698 C CA . ILE A 1 89 ? -14.395 8.501 16.901 1.00 97.94 89 ILE A CA 1
ATOM 699 C C . ILE A 1 89 ? -14.204 7.173 17.652 1.00 97.94 89 ILE A C 1
ATOM 701 O O . ILE A 1 89 ? -14.981 6.231 17.449 1.00 97.94 89 ILE A O 1
ATOM 705 N N . LEU A 1 90 ? -13.187 7.086 18.515 1.00 98.12 90 LEU A N 1
ATOM 706 C CA . LEU A 1 90 ? -12.888 5.885 19.298 1.00 98.12 90 LEU A CA 1
ATOM 707 C C . LEU A 1 90 ? -13.979 5.594 20.336 1.00 98.12 90 LEU A C 1
ATOM 709 O O . LEU A 1 90 ? -14.446 4.454 20.410 1.00 98.12 90 LEU A O 1
ATOM 713 N N . VAL A 1 91 ? -14.442 6.607 21.073 1.00 98.38 91 VAL A N 1
ATOM 714 C CA . VAL A 1 91 ? -15.527 6.495 22.061 1.00 98.38 91 VAL A CA 1
ATOM 715 C C . VAL A 1 91 ? -16.817 6.027 21.389 1.00 98.38 91 VAL A C 1
ATOM 717 O O . VAL A 1 91 ? -17.396 5.024 21.808 1.00 98.38 91 VAL A O 1
ATOM 720 N N . ALA A 1 92 ? -17.216 6.653 20.278 1.00 98.25 92 ALA A N 1
ATOM 721 C CA . ALA A 1 92 ? -18.409 6.248 19.532 1.00 98.25 92 ALA A CA 1
ATOM 722 C C . ALA A 1 92 ? -18.302 4.814 18.970 1.00 98.25 92 ALA A C 1
ATOM 724 O O . ALA A 1 92 ? -19.294 4.089 18.837 1.00 98.25 92 ALA A O 1
ATOM 725 N N . GLY A 1 93 ? -17.095 4.369 18.607 1.00 98.12 93 GLY A N 1
ATOM 726 C CA . GLY A 1 93 ? -16.823 2.971 18.261 1.00 98.12 93 GLY A CA 1
ATOM 727 C C . GLY A 1 93 ? -16.989 2.030 19.457 1.00 98.12 93 GLY A C 1
ATOM 728 O O . GLY A 1 93 ? -17.667 1.003 19.350 1.00 98.12 93 GLY A O 1
ATOM 729 N N . ALA A 1 94 ? -16.415 2.398 20.603 1.00 98.31 94 ALA A N 1
ATOM 730 C CA . ALA A 1 94 ? -16.459 1.620 21.834 1.00 98.31 94 ALA A CA 1
ATOM 731 C C . ALA A 1 94 ? -17.885 1.466 22.380 1.00 98.31 94 ALA A C 1
ATOM 733 O O . ALA A 1 94 ? -18.242 0.380 22.833 1.00 98.31 94 ALA A O 1
ATOM 734 N N . GLU A 1 95 ? -18.719 2.503 22.303 1.00 98.19 95 GLU A N 1
ATOM 735 C CA . GLU A 1 95 ? -20.124 2.446 22.723 1.00 98.19 95 GLU A CA 1
ATOM 736 C C . GLU A 1 95 ? -20.930 1.441 21.893 1.00 98.19 95 GLU A C 1
ATOM 738 O O . GLU A 1 95 ? -21.588 0.560 22.454 1.00 98.19 95 GLU A O 1
ATOM 743 N N . ARG A 1 96 ? -20.806 1.496 20.559 1.00 97.81 96 ARG A N 1
ATOM 744 C CA . ARG A 1 96 ? -21.453 0.533 19.648 1.00 97.81 96 ARG A CA 1
ATOM 745 C C . ARG A 1 96 ? -20.982 -0.896 19.907 1.00 97.81 96 ARG A C 1
ATOM 747 O O . ARG A 1 96 ? -21.794 -1.818 19.993 1.00 97.81 96 ARG A O 1
ATOM 754 N N . ALA A 1 97 ? -19.674 -1.087 20.076 1.00 98.12 97 ALA A N 1
ATOM 755 C CA . ALA A 1 97 ? -19.109 -2.394 20.394 1.00 98.12 97 ALA A CA 1
ATOM 756 C C . ALA A 1 97 ? -19.602 -2.912 21.756 1.00 98.12 97 ALA A C 1
ATOM 758 O O . ALA A 1 97 ? -19.949 -4.088 21.881 1.00 98.12 97 ALA A O 1
ATOM 759 N N . ARG A 1 98 ? -19.686 -2.037 22.767 1.00 98.00 98 ARG A N 1
ATOM 760 C CA . ARG A 1 98 ? -20.135 -2.376 24.124 1.00 98.00 98 ARG A CA 1
ATOM 761 C C . ARG A 1 98 ? -21.581 -2.851 24.147 1.00 98.00 98 ARG A C 1
ATOM 763 O O . ARG A 1 98 ? -21.862 -3.818 24.848 1.00 98.00 98 ARG A O 1
ATOM 770 N N . GLN A 1 99 ? -22.469 -2.228 23.371 1.00 97.06 99 GLN A N 1
ATOM 771 C CA . GLN A 1 99 ? -23.860 -2.676 23.244 1.00 97.06 99 GLN A CA 1
ATOM 772 C C . GLN A 1 99 ? -23.922 -4.130 22.766 1.00 97.06 99 GLN A C 1
ATOM 774 O O . GLN A 1 99 ? -24.512 -4.981 23.434 1.00 97.06 99 GLN A O 1
ATOM 779 N N . LYS A 1 100 ? -23.215 -4.454 21.675 1.00 97.50 100 LYS A N 1
ATOM 780 C CA . LYS A 1 100 ? -23.202 -5.825 21.155 1.00 97.50 100 LYS A CA 1
ATOM 781 C C . LYS A 1 100 ? -22.521 -6.806 22.107 1.00 97.50 100 LYS A C 1
ATOM 783 O O . LYS A 1 100 ? -23.005 -7.921 22.301 1.00 97.50 100 LYS A O 1
ATOM 788 N N . ALA A 1 101 ? -21.416 -6.398 22.725 1.00 97.75 101 ALA A N 1
ATOM 789 C CA . ALA A 1 101 ? -20.705 -7.216 23.700 1.00 97.75 101 ALA A CA 1
ATOM 790 C C . ALA A 1 101 ? -21.577 -7.532 24.925 1.00 97.75 101 ALA A C 1
ATOM 792 O O . ALA A 1 101 ? -21.549 -8.664 25.405 1.00 97.75 101 ALA A O 1
ATOM 793 N N . ALA A 1 102 ? -22.382 -6.576 25.398 1.00 96.94 102 ALA A N 1
ATOM 794 C CA . ALA A 1 102 ? -23.287 -6.770 26.527 1.00 96.94 102 ALA A CA 1
ATOM 795 C C . ALA A 1 102 ? -24.351 -7.841 26.240 1.00 96.94 102 ALA A C 1
ATOM 797 O O . ALA A 1 102 ? -24.581 -8.701 27.088 1.00 96.94 102 ALA A O 1
ATOM 798 N N . GLU A 1 103 ? -24.934 -7.859 25.036 1.00 96.31 103 GLU A N 1
ATOM 799 C CA . GLU A 1 103 ? -25.871 -8.915 24.619 1.00 96.31 103 GLU A CA 1
ATOM 800 C C . GLU A 1 103 ? -25.215 -10.303 24.652 1.00 96.31 103 GLU A C 1
ATOM 802 O O . GLU A 1 103 ? -25.764 -11.263 25.199 1.00 96.31 103 GLU A O 1
ATOM 807 N N . VAL A 1 104 ? -24.018 -10.422 24.067 1.00 97.00 104 VAL A N 1
ATOM 808 C CA . VAL A 1 104 ? -23.286 -11.695 24.016 1.00 97.00 104 VAL A CA 1
ATOM 809 C C . VAL A 1 104 ? -22.911 -12.152 25.421 1.00 97.00 104 VAL A C 1
ATOM 811 O O . VAL A 1 104 ? -23.137 -13.314 25.763 1.00 97.00 104 VAL A O 1
ATOM 814 N N . LEU A 1 105 ? -22.395 -11.237 26.242 1.00 96.44 105 LEU A N 1
ATOM 815 C CA . LEU A 1 105 ? -22.016 -11.511 27.621 1.00 96.44 105 LEU A CA 1
ATOM 816 C C . LEU A 1 105 ? -23.228 -11.910 28.469 1.00 96.44 105 LEU A C 1
ATOM 818 O O . LEU A 1 105 ? -23.104 -12.803 29.299 1.00 96.44 105 LEU A O 1
ATOM 822 N N . GLY A 1 106 ? -24.396 -11.304 28.245 1.00 96.12 106 GLY A N 1
ATOM 823 C CA . GLY A 1 106 ? -25.643 -11.685 28.909 1.00 96.12 106 GLY A CA 1
ATOM 824 C C . GLY A 1 106 ? -26.021 -13.141 28.635 1.00 96.12 106 GLY A C 1
ATOM 825 O O . GLY A 1 106 ? -26.242 -13.904 29.574 1.00 96.12 106 GLY A O 1
ATOM 826 N N . ARG A 1 107 ? -26.001 -13.564 27.363 1.00 96.06 107 ARG A N 1
ATOM 827 C CA . ARG A 1 107 ? -26.265 -14.967 26.983 1.00 96.06 107 ARG A CA 1
ATOM 828 C C . ARG A 1 107 ? -25.245 -15.929 27.589 1.00 96.06 107 ARG A C 1
ATOM 830 O O . ARG A 1 107 ? -25.629 -16.979 28.093 1.00 96.06 107 ARG A O 1
ATOM 837 N N . ALA A 1 108 ? -23.963 -15.561 27.564 1.00 96.56 108 ALA A N 1
ATOM 838 C CA . ALA A 1 108 ? -22.899 -16.370 28.153 1.00 96.56 108 ALA A CA 1
ATOM 839 C C . ALA A 1 108 ? -23.079 -16.513 29.672 1.00 96.56 108 ALA A C 1
ATOM 841 O O . ALA A 1 108 ? -23.001 -17.617 30.200 1.00 96.56 108 ALA A O 1
ATOM 842 N N . LYS A 1 109 ? -23.394 -15.415 30.372 1.00 96.50 109 LYS A N 1
ATOM 843 C CA . LYS A 1 109 ? -23.695 -15.438 31.807 1.00 96.50 109 LYS A CA 1
ATOM 844 C C . LYS A 1 109 ? -24.893 -16.331 32.114 1.00 96.50 109 LYS A C 1
ATOM 846 O O . LYS A 1 109 ? -24.783 -17.162 33.005 1.00 96.50 109 LYS A O 1
ATOM 851 N N . ALA A 1 110 ? -25.990 -16.213 31.366 1.00 95.19 110 ALA A N 1
ATOM 852 C CA . ALA A 1 110 ? -27.165 -17.065 31.548 1.00 95.19 110 ALA A CA 1
ATOM 853 C C . ALA A 1 110 ? -26.832 -18.557 31.356 1.00 95.19 110 ALA A C 1
ATOM 855 O O . ALA A 1 110 ? -27.165 -19.371 32.212 1.00 95.19 110 ALA A O 1
ATOM 856 N N . ALA A 1 111 ? -26.106 -18.906 30.289 1.00 95.19 111 ALA A N 1
ATOM 857 C CA . ALA A 1 111 ? -25.686 -20.283 30.019 1.00 95.19 111 ALA A CA 1
ATOM 858 C C . ALA A 1 111 ? -24.755 -20.856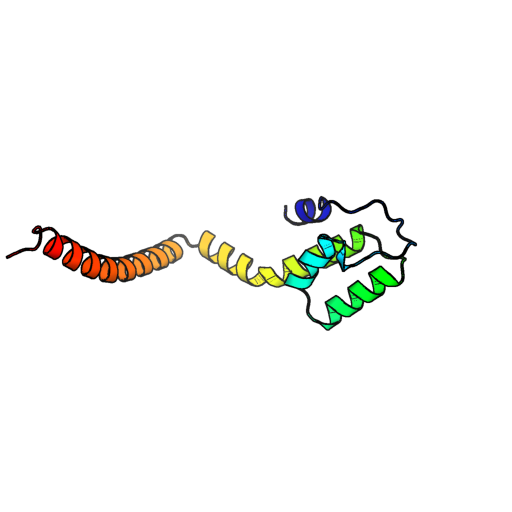 31.105 1.00 95.19 111 ALA A C 1
ATOM 860 O O . ALA A 1 111 ? -24.796 -22.051 31.383 1.00 95.19 111 ALA A O 1
ATOM 861 N N . CYS A 1 112 ? -23.943 -20.006 31.739 1.00 95.88 112 CYS A N 1
ATOM 862 C CA . CYS A 1 112 ? -23.029 -20.391 32.815 1.00 95.88 112 CYS A CA 1
ATOM 863 C C . CYS A 1 112 ? -23.635 -20.276 34.228 1.00 95.88 112 CYS A C 1
ATOM 865 O O . CYS A 1 112 ? -22.895 -20.387 35.202 1.00 95.88 112 CYS A O 1
ATOM 867 N N . GLY A 1 113 ? -24.938 -20.010 34.373 1.00 93.81 113 GLY A N 1
ATOM 868 C CA . GLY A 1 113 ? -25.577 -19.853 35.689 1.00 93.81 113 GLY A CA 1
ATOM 869 C C . GLY A 1 113 ? -25.181 -18.576 36.448 1.00 93.81 113 GLY A C 1
ATOM 870 O O . GLY A 1 113 ? -25.349 -18.498 37.659 1.00 93.81 113 GLY A O 1
ATOM 871 N N . LEU A 1 114 ? -24.652 -17.574 35.742 1.00 91.44 114 LEU A N 1
ATOM 872 C CA . LEU A 1 114 ? -24.259 -16.251 36.250 1.00 91.44 114 LEU A CA 1
ATOM 873 C C . LEU A 1 114 ? -25.236 -15.138 35.817 1.00 91.44 114 LEU A C 1
ATOM 875 O O . LEU A 1 114 ? -24.916 -13.951 35.926 1.00 91.44 114 LEU A O 1
ATOM 879 N N . GLY A 1 115 ? -26.385 -15.500 35.239 1.00 76.69 115 GLY A N 1
ATOM 880 C CA . GLY A 1 115 ? -27.450 -14.555 34.900 1.00 76.69 115 GLY A CA 1
ATOM 881 C C . GLY A 1 115 ? -28.182 -14.086 36.158 1.00 76.69 115 GLY A C 1
ATOM 882 O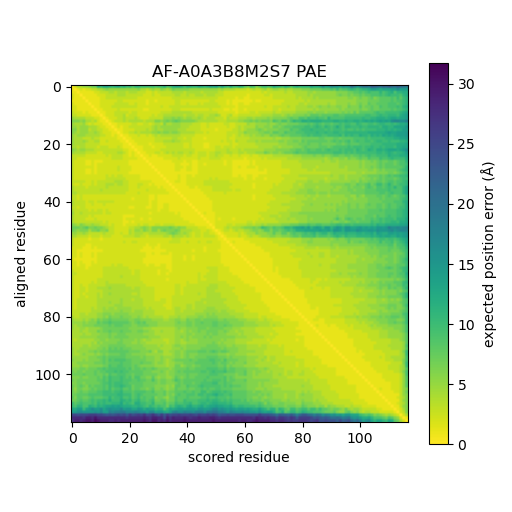 O . GLY A 1 115 ? -28.362 -14.874 37.081 1.00 76.69 115 GLY A O 1
ATOM 883 N N . ALA A 1 116 ? -28.587 -12.812 36.207 1.00 64.25 116 ALA A N 1
ATOM 884 C CA . ALA A 1 116 ? -29.510 -12.352 37.246 1.00 64.25 116 ALA A CA 1
ATOM 885 C C . ALA A 1 116 ? -30.808 -13.177 37.164 1.00 64.25 116 ALA A C 1
ATOM 887 O O . ALA A 1 116 ? -31.267 -13.454 36.054 1.00 64.25 116 ALA A O 1
ATOM 888 N N . ALA A 1 117 ? -31.329 -13.596 38.323 1.00 54.41 117 ALA A N 1
ATOM 889 C CA . ALA A 1 117 ? -32.630 -14.256 38.437 1.00 54.41 117 ALA A CA 1
ATOM 890 C C . ALA A 1 117 ? -33.766 -13.334 37.974 1.00 54.41 117 ALA A C 1
ATOM 892 O O . ALA A 1 117 ? -33.648 -12.107 38.203 1.00 54.41 117 ALA A O 1
#